Protein AF-A0A1E5GHW6-F1 (afdb_monomer_lite)

Sequence (121 aa):
MTKDKQKIEADKIVLSKQIRENEQISEDLKREQRKWQEQLEASKWQMKQQTDQIASLYQELAHFGDKTAYYNQEDAQDIYKTVQAVFRSQEESIESAYRKSNKQLEETNELLYKERGALEW

Structure (mmCIF, N/CA/C/O backbone):
data_AF-A0A1E5GHW6-F1
#
_entry.id   AF-A0A1E5GHW6-F1
#
loop_
_atom_site.group_PDB
_atom_site.id
_atom_site.type_symbol
_atom_site.label_atom_id
_atom_site.label_alt_id
_atom_site.label_comp_id
_atom_site.label_asym_id
_atom_site.label_entity_id
_atom_site.label_seq_id
_atom_site.pdbx_PDB_ins_code
_atom_site.Cartn_x
_atom_site.Cartn_y
_atom_site.Cartn_z
_atom_site.occupancy
_atom_site.B_iso_or_equiv
_atom_site.auth_seq_id
_atom_site.auth_comp_id
_atom_site.auth_asym_id
_atom_site.auth_atom_id
_atom_site.pdbx_PDB_model_num
ATOM 1 N N . MET A 1 1 ? -20.338 -1.795 47.954 1.00 56.41 1 MET A N 1
ATOM 2 C CA . MET A 1 1 ? -20.529 -2.376 46.605 1.00 56.41 1 MET A CA 1
ATOM 3 C C . MET A 1 1 ? -20.328 -3.878 46.695 1.00 56.41 1 MET A C 1
ATOM 5 O O . MET A 1 1 ? -19.460 -4.297 47.449 1.00 56.41 1 MET A O 1
ATOM 9 N N . THR A 1 2 ? -21.116 -4.677 45.976 1.00 74.50 2 THR A N 1
ATOM 10 C CA . THR A 1 2 ? -20.874 -6.122 45.834 1.00 74.50 2 THR A CA 1
ATOM 11 C C . THR A 1 2 ? -19.697 -6.364 44.882 1.00 74.50 2 THR A C 1
ATOM 13 O O . THR A 1 2 ? -19.453 -5.541 43.996 1.00 74.50 2 THR A O 1
ATOM 16 N N . LYS A 1 3 ? -18.963 -7.473 45.056 1.00 74.69 3 LYS A N 1
ATOM 17 C CA . LYS A 1 3 ? -17.824 -7.846 44.190 1.00 74.69 3 LYS A CA 1
ATOM 18 C C . LYS A 1 3 ? -18.206 -7.878 42.703 1.00 74.69 3 LYS A C 1
ATOM 20 O O . LYS A 1 3 ? -17.404 -7.483 41.864 1.00 74.69 3 LYS A O 1
ATOM 25 N N . ASP A 1 4 ? -19.448 -8.243 42.395 1.00 79.94 4 ASP A N 1
ATOM 26 C CA . ASP A 1 4 ? -19.959 -8.315 41.022 1.00 79.94 4 ASP A CA 1
ATOM 27 C C . ASP A 1 4 ? -20.047 -6.941 40.349 1.00 79.94 4 ASP A C 1
ATOM 29 O O . ASP A 1 4 ? -19.664 -6.798 39.194 1.00 79.94 4 ASP A O 1
ATOM 33 N N . LYS A 1 5 ? -20.445 -5.894 41.088 1.00 82.12 5 LYS A N 1
ATOM 34 C CA . LYS A 1 5 ? -20.475 -4.521 40.554 1.00 82.12 5 LYS A CA 1
ATOM 35 C C . LYS A 1 5 ? -19.074 -3.985 40.261 1.00 82.12 5 LYS A C 1
ATOM 37 O O . LYS A 1 5 ? -18.890 -3.280 39.279 1.00 82.12 5 LYS A O 1
ATOM 42 N N . GLN A 1 6 ? -18.088 -4.330 41.091 1.00 84.12 6 GLN A N 1
ATOM 43 C CA . GLN A 1 6 ? -16.690 -3.940 40.861 1.00 84.12 6 GLN A CA 1
ATOM 44 C C . GLN A 1 6 ? -16.089 -4.659 39.650 1.00 84.12 6 GLN A C 1
ATOM 46 O O . GLN A 1 6 ? -15.324 -4.056 38.904 1.00 84.12 6 GLN A O 1
ATOM 51 N N . LYS A 1 7 ? -16.451 -5.930 39.443 1.00 87.31 7 LYS A N 1
ATOM 52 C CA . LYS A 1 7 ? -16.024 -6.700 38.275 1.00 87.31 7 LYS A CA 1
ATOM 53 C C . LYS A 1 7 ? -16.618 -6.140 36.980 1.00 87.31 7 LYS A C 1
ATOM 55 O O . LYS A 1 7 ? -15.866 -5.889 36.050 1.00 87.31 7 LYS A O 1
ATOM 60 N N . ILE A 1 8 ? -17.924 -5.863 36.956 1.00 88.44 8 ILE A N 1
ATOM 61 C CA . ILE A 1 8 ? -18.598 -5.257 35.795 1.00 88.44 8 ILE A CA 1
ATOM 62 C C . ILE A 1 8 ? -17.957 -3.911 35.431 1.00 88.44 8 ILE A C 1
ATOM 64 O O . ILE A 1 8 ? -17.722 -3.641 34.258 1.00 88.44 8 ILE A O 1
ATOM 68 N N . GLU A 1 9 ? -17.631 -3.079 36.422 1.00 89.31 9 GLU A N 1
ATOM 69 C CA . GLU A 1 9 ? -16.971 -1.793 36.174 1.00 89.31 9 GLU A CA 1
ATOM 70 C C . GLU A 1 9 ? -15.555 -1.962 35.598 1.00 89.31 9 GLU A C 1
ATOM 72 O O .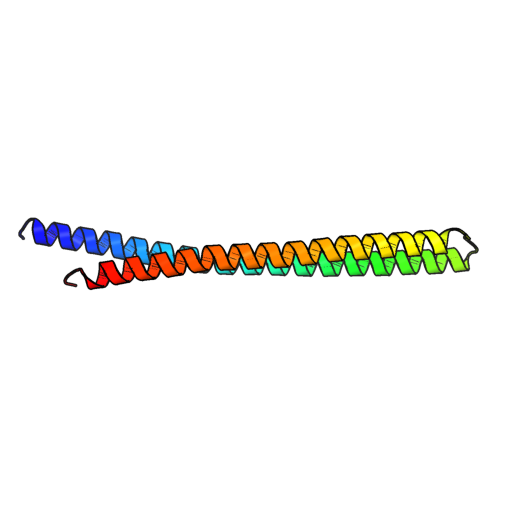 GLU A 1 9 ? -15.171 -1.260 34.664 1.00 89.31 9 GLU A O 1
ATOM 77 N N . ALA A 1 10 ? -14.785 -2.931 36.103 1.00 90.62 10 ALA A N 1
ATOM 78 C CA . ALA A 1 10 ? -13.473 -3.254 35.547 1.00 90.62 10 ALA A CA 1
ATOM 79 C C . ALA A 1 10 ? -13.576 -3.754 34.094 1.00 90.62 10 ALA A C 1
ATOM 81 O O . ALA A 1 10 ? -12.813 -3.300 33.239 1.00 90.62 10 ALA A O 1
ATOM 82 N N . ASP A 1 11 ? -14.549 -4.621 33.803 1.00 90.88 11 ASP A N 1
ATOM 83 C CA . ASP A 1 11 ? -14.796 -5.152 32.460 1.00 90.88 11 ASP A CA 1
ATOM 84 C C . ASP A 1 11 ? -15.193 -4.023 31.484 1.00 90.88 11 ASP A C 1
ATOM 86 O O . ASP A 1 11 ? -14.669 -3.959 30.371 1.00 90.88 11 ASP A O 1
ATOM 90 N N . LYS A 1 12 ? -16.017 -3.051 31.914 1.00 92.31 12 LYS A N 1
ATOM 91 C CA . LYS A 1 12 ? -16.351 -1.847 31.120 1.00 92.31 12 LYS A CA 1
ATOM 92 C C . LYS A 1 12 ? -15.123 -1.007 30.766 1.00 92.31 12 LYS A C 1
ATOM 94 O O . LYS A 1 12 ? -15.018 -0.521 29.635 1.00 92.31 12 LYS A O 1
ATOM 99 N N . ILE A 1 13 ? -14.200 -0.818 31.713 1.00 93.94 13 ILE A N 1
ATOM 100 C CA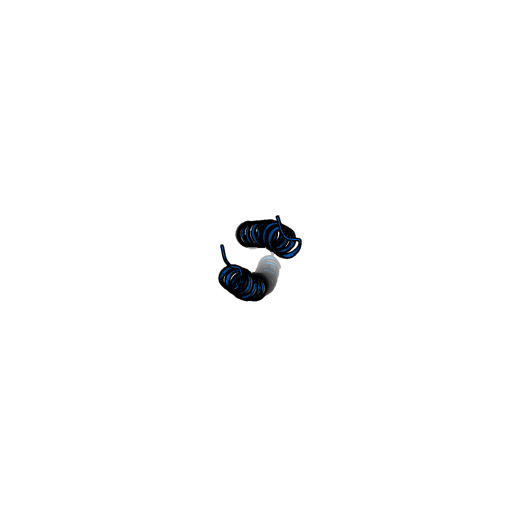 . ILE A 1 13 ? -12.960 -0.053 31.496 1.00 93.94 13 ILE A CA 1
ATOM 101 C C . ILE A 1 13 ? -12.069 -0.763 30.476 1.00 93.94 13 ILE A C 1
ATOM 103 O O . ILE A 1 13 ? -11.586 -0.129 29.534 1.00 93.94 13 ILE A O 1
ATOM 107 N N . VAL A 1 14 ? -11.868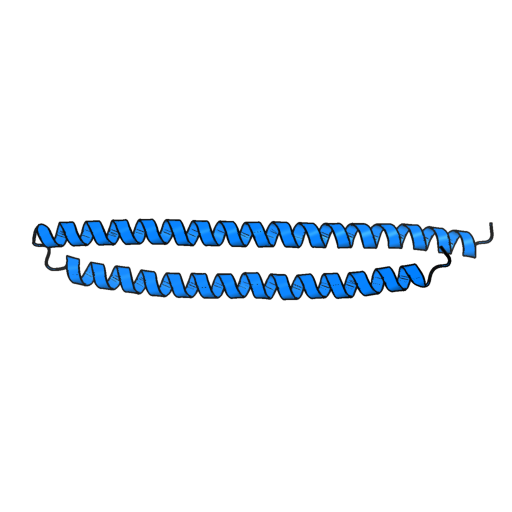 -2.074 30.645 1.00 94.44 14 VAL A N 1
ATOM 108 C CA . VAL A 1 14 ? -11.060 -2.888 29.725 1.00 94.44 14 VAL A CA 1
ATOM 109 C C . VAL A 1 14 ? -11.651 -2.845 28.322 1.00 94.44 14 VAL A C 1
ATOM 111 O O . VAL A 1 14 ? -10.933 -2.550 27.368 1.00 94.44 14 VAL A O 1
ATOM 114 N N . LEU A 1 15 ? -12.961 -3.042 28.199 1.00 94.50 15 LEU A N 1
ATOM 115 C CA . LEU A 1 15 ? -13.630 -3.069 26.908 1.00 94.50 15 LEU A CA 1
ATOM 116 C C . LEU A 1 15 ? -13.599 -1.706 26.203 1.00 94.50 15 LEU A C 1
ATOM 118 O O . LEU A 1 15 ? -13.348 -1.626 25.003 1.00 94.50 15 LEU A O 1
ATOM 122 N N . SER A 1 16 ? -13.775 -0.613 26.949 1.00 93.62 16 SER A N 1
ATOM 123 C CA . SER A 1 16 ? -13.646 0.747 26.402 1.00 93.62 16 SER A CA 1
ATOM 124 C C . SER A 1 16 ? -12.236 1.018 25.878 1.00 93.62 16 SER A C 1
ATOM 126 O O . SER A 1 16 ? -12.069 1.663 24.843 1.00 93.62 16 SER A O 1
ATOM 128 N N . LYS A 1 17 ? -11.215 0.507 26.577 1.00 95.62 17 LYS A N 1
ATOM 129 C CA . LYS A 1 17 ? -9.824 0.593 26.131 1.00 95.62 17 LYS A CA 1
ATOM 130 C C . LYS A 1 17 ? -9.604 -0.215 24.849 1.00 95.62 17 LYS A C 1
ATOM 132 O O . LYS A 1 17 ? -9.032 0.327 23.911 1.00 95.62 17 LYS A O 1
ATOM 137 N N . GLN A 1 18 ? -10.098 -1.450 24.784 1.00 95.44 18 GLN A N 1
ATOM 138 C CA . GLN A 1 18 ? -9.966 -2.309 23.601 1.00 95.44 18 GLN A CA 1
ATOM 139 C C . GLN A 1 18 ? -10.655 -1.719 22.365 1.00 95.44 18 GLN A C 1
ATOM 141 O O . GLN A 1 18 ? -10.077 -1.741 21.283 1.00 95.44 18 GLN A O 1
ATOM 146 N N . ILE A 1 19 ? -11.853 -1.141 22.522 1.00 94.56 19 ILE A N 1
ATOM 147 C CA . ILE A 1 19 ? -12.554 -0.443 21.431 1.00 94.56 19 ILE A CA 1
ATOM 148 C C . ILE A 1 19 ? -11.697 0.711 20.909 1.00 94.56 19 ILE A C 1
ATOM 150 O O . ILE A 1 19 ? -11.442 0.795 19.712 1.00 94.56 19 ILE A O 1
ATOM 154 N N . ARG A 1 20 ? -11.184 1.557 21.809 1.00 95.56 20 ARG A N 1
ATOM 155 C CA . ARG A 1 20 ? -10.341 2.696 21.428 1.00 95.56 20 ARG A CA 1
ATOM 156 C C . ARG A 1 20 ? -9.043 2.263 20.741 1.00 95.56 20 ARG A C 1
ATOM 158 O O . ARG A 1 20 ? -8.599 2.911 19.799 1.00 95.56 20 ARG A O 1
ATOM 165 N N . GLU A 1 21 ? -8.419 1.190 21.218 1.00 96.06 21 GLU A N 1
ATOM 166 C CA . GLU A 1 21 ? -7.225 0.618 20.589 1.00 96.06 21 GLU A CA 1
ATOM 167 C C . GLU A 1 21 ? -7.538 0.092 19.182 1.00 96.06 21 GLU A C 1
ATOM 169 O O . GLU A 1 21 ? -6.775 0.356 18.255 1.00 96.06 21 GLU A O 1
ATOM 174 N N . ASN A 1 22 ? -8.677 -0.578 18.986 1.00 95.44 22 ASN A N 1
ATOM 175 C CA . ASN A 1 22 ? -9.087 -1.071 17.671 1.00 95.44 22 ASN A CA 1
ATOM 176 C C . ASN A 1 22 ? -9.415 0.074 16.691 1.00 95.44 22 ASN A C 1
ATOM 178 O O . ASN A 1 22 ? -9.006 0.042 15.529 1.00 95.44 22 ASN A O 1
ATOM 182 N N . GLU A 1 23 ? -10.086 1.130 17.163 1.00 94.00 23 GLU A N 1
ATOM 183 C CA . GLU A 1 23 ? -10.319 2.357 16.388 1.00 94.00 23 GLU A CA 1
ATOM 184 C C . GLU A 1 23 ? -8.994 2.991 15.934 1.00 94.00 23 GLU A C 1
ATOM 186 O O . GLU A 1 23 ? -8.834 3.302 14.752 1.00 94.00 23 GLU A O 1
ATOM 191 N N . GLN A 1 24 ? -8.012 3.097 16.837 1.00 97.19 24 GLN A N 1
ATOM 192 C CA . GLN A 1 24 ? -6.683 3.619 16.511 1.00 97.19 24 GLN A CA 1
ATOM 193 C C . GLN A 1 24 ? -5.969 2.756 15.461 1.00 97.19 24 GLN A C 1
ATOM 195 O O . GLN A 1 24 ? -5.435 3.290 14.490 1.00 97.19 24 GLN A O 1
ATOM 200 N N . ILE A 1 25 ? -6.003 1.426 15.605 1.00 96.50 25 ILE A N 1
ATOM 201 C CA . ILE A 1 25 ? -5.400 0.502 14.632 1.00 96.50 25 ILE A CA 1
ATOM 202 C C . ILE A 1 25 ? -6.064 0.651 13.254 1.00 96.50 25 ILE A C 1
ATOM 204 O O . ILE A 1 25 ? -5.374 0.616 12.234 1.00 96.50 25 ILE A O 1
ATOM 208 N N . SER A 1 26 ? -7.384 0.859 13.196 1.00 94.69 26 SER A N 1
ATOM 209 C CA . SER A 1 26 ? -8.100 1.108 11.937 1.00 94.69 26 SER A CA 1
ATOM 210 C C . SER A 1 26 ? -7.649 2.398 11.254 1.00 94.69 26 SER A C 1
ATOM 212 O O . SER A 1 26 ? -7.453 2.425 10.034 1.00 94.69 26 SER A O 1
ATOM 214 N N . GLU A 1 27 ? -7.450 3.470 12.019 1.00 96.69 27 GLU A N 1
ATOM 215 C CA . GLU A 1 27 ? -6.912 4.714 11.476 1.00 96.69 27 GLU A CA 1
ATOM 216 C C . GLU A 1 27 ? -5.477 4.554 10.978 1.00 96.69 27 GLU A C 1
ATOM 218 O O . GLU A 1 27 ? -5.158 5.022 9.883 1.00 96.69 27 GLU A O 1
ATOM 223 N N . ASP A 1 28 ? -4.622 3.887 11.749 1.00 97.31 28 ASP A N 1
ATOM 224 C CA . ASP A 1 28 ? -3.222 3.669 11.386 1.00 97.31 28 ASP A CA 1
ATOM 225 C C . ASP A 1 28 ? -3.107 2.798 10.130 1.00 97.31 28 ASP A C 1
ATOM 227 O O . ASP A 1 28 ? -2.338 3.125 9.224 1.00 97.31 28 ASP A O 1
ATOM 231 N N . LEU A 1 29 ? -3.946 1.764 10.002 1.00 96.50 29 LEU A N 1
ATOM 232 C CA . LEU A 1 29 ? -4.029 0.937 8.798 1.00 96.50 29 LEU A CA 1
ATOM 233 C C . LEU A 1 29 ? -4.380 1.773 7.556 1.00 96.50 29 LEU A C 1
ATOM 235 O O . LEU A 1 29 ? -3.746 1.622 6.511 1.00 96.50 29 LEU A O 1
ATOM 239 N N . LYS A 1 30 ? -5.361 2.680 7.661 1.00 95.69 30 LYS A N 1
ATOM 240 C CA . LYS A 1 30 ? -5.749 3.585 6.562 1.00 95.69 30 LYS A CA 1
ATOM 241 C C . LYS A 1 30 ? -4.629 4.556 6.192 1.00 95.69 30 LYS A C 1
ATOM 243 O O . LYS A 1 30 ? -4.411 4.823 5.009 1.00 95.69 30 LYS A O 1
ATOM 248 N N . ARG A 1 31 ? -3.920 5.097 7.188 1.00 97.44 31 ARG A N 1
ATOM 249 C CA . ARG A 1 31 ? -2.780 6.001 6.964 1.00 97.44 31 ARG A CA 1
ATOM 250 C C . ARG A 1 31 ? -1.637 5.280 6.256 1.00 97.44 31 ARG A C 1
ATOM 252 O O . ARG A 1 31 ? -1.120 5.800 5.270 1.00 97.44 31 ARG A O 1
ATOM 259 N N . GLU A 1 32 ? -1.276 4.085 6.715 1.00 96.44 32 GLU A N 1
ATOM 260 C CA . GLU A 1 32 ? -0.212 3.295 6.092 1.00 96.44 32 GLU A CA 1
ATOM 261 C C . GLU A 1 32 ? -0.600 2.843 4.679 1.00 96.44 32 GLU A C 1
ATOM 263 O O . GLU A 1 32 ? 0.214 2.977 3.769 1.00 96.44 32 GLU A O 1
ATOM 268 N N . GLN A 1 33 ? -1.848 2.416 4.435 1.00 96.44 33 GLN A N 1
ATOM 269 C CA . GLN A 1 33 ? -2.319 2.112 3.076 1.00 96.44 33 GLN A CA 1
ATOM 270 C C . GLN A 1 33 ? -2.113 3.302 2.131 1.00 96.44 33 GLN A C 1
ATOM 272 O O . GLN A 1 33 ? -1.553 3.138 1.046 1.00 96.44 33 GLN A O 1
ATOM 277 N N . ARG A 1 34 ? -2.537 4.503 2.547 1.00 96.88 34 ARG A N 1
ATOM 278 C CA . ARG A 1 34 ? -2.382 5.720 1.743 1.00 96.88 34 ARG A CA 1
ATOM 279 C C . ARG A 1 34 ? -0.913 6.005 1.444 1.00 96.88 34 ARG A C 1
ATOM 281 O O . ARG A 1 34 ? -0.565 6.267 0.300 1.00 96.88 34 ARG A O 1
ATOM 288 N N . LYS A 1 35 ? -0.050 5.900 2.451 1.00 97.56 35 LYS A N 1
ATOM 289 C CA . LYS A 1 35 ? 1.392 6.114 2.306 1.00 97.56 35 LYS A CA 1
ATOM 290 C C . LYS A 1 35 ? 2.020 5.139 1.308 1.00 97.56 35 LYS A C 1
ATOM 292 O O . LYS A 1 35 ? 2.810 5.562 0.470 1.00 97.56 35 LYS A O 1
ATOM 297 N N . TRP A 1 36 ? 1.651 3.859 1.356 1.00 96.25 36 TRP A N 1
ATOM 298 C CA . TRP A 1 36 ? 2.119 2.869 0.380 1.00 96.25 36 TRP A CA 1
ATOM 299 C C . TRP A 1 36 ? 1.639 3.182 -1.041 1.00 96.25 36 TRP A C 1
ATOM 301 O O . TRP A 1 36 ? 2.424 3.086 -1.982 1.00 96.25 36 TRP A O 1
ATOM 311 N N . GLN A 1 37 ? 0.383 3.607 -1.202 1.00 95.56 37 GLN A N 1
ATOM 312 C CA . GLN A 1 37 ? -0.156 4.024 -2.501 1.00 95.56 37 GLN A CA 1
ATOM 313 C C . GLN A 1 37 ? 0.561 5.264 -3.051 1.00 95.56 37 GLN A C 1
ATOM 315 O O . GLN A 1 37 ? 0.970 5.273 -4.207 1.00 95.56 37 GLN A O 1
ATOM 320 N N . GLU A 1 38 ? 0.780 6.286 -2.223 1.00 97.12 38 GLU A N 1
ATOM 321 C CA . GLU A 1 38 ? 1.503 7.504 -2.610 1.00 97.12 38 GLU A CA 1
ATOM 322 C C . GLU A 1 38 ? 2.950 7.204 -3.022 1.00 97.12 38 GLU A C 1
ATOM 324 O O . GLU A 1 38 ? 3.430 7.721 -4.032 1.00 97.12 38 GLU A O 1
ATOM 329 N N . GLN A 1 39 ? 3.645 6.335 -2.280 1.00 97.00 39 GLN A N 1
ATOM 330 C CA . GLN A 1 39 ? 5.000 5.903 -2.630 1.00 97.00 39 GLN A CA 1
ATOM 331 C C . GLN A 1 39 ? 5.039 5.134 -3.955 1.00 97.00 39 GLN A C 1
ATOM 333 O O . GLN A 1 39 ? 5.955 5.330 -4.760 1.00 97.00 39 GLN A O 1
ATOM 338 N N . LEU A 1 40 ? 4.047 4.277 -4.203 1.00 96.44 40 LEU A N 1
ATOM 339 C CA . LEU A 1 40 ? 3.947 3.518 -5.444 1.00 96.44 40 LEU A CA 1
ATOM 340 C C . LEU A 1 40 ? 3.679 4.431 -6.645 1.00 96.44 40 LEU A C 1
ATOM 342 O O . LEU A 1 40 ? 4.350 4.303 -7.669 1.00 96.44 40 LEU A O 1
ATOM 346 N N . GLU A 1 41 ? 2.782 5.407 -6.505 1.00 96.00 41 GLU A N 1
ATOM 347 C CA . GLU A 1 41 ? 2.528 6.409 -7.545 1.00 96.00 41 GLU A CA 1
ATOM 348 C C . GLU A 1 41 ? 3.757 7.280 -7.826 1.00 96.00 41 GLU A C 1
ATOM 350 O O . GLU A 1 41 ? 4.119 7.490 -8.987 1.00 96.00 41 GLU A O 1
ATOM 355 N N . ALA A 1 42 ? 4.473 7.711 -6.783 1.00 97.06 42 ALA A N 1
ATOM 356 C CA . ALA A 1 42 ? 5.737 8.423 -6.948 1.00 97.06 42 ALA A CA 1
ATOM 357 C C . ALA A 1 42 ? 6.778 7.575 -7.704 1.00 97.06 42 ALA A C 1
ATOM 359 O O . ALA A 1 42 ? 7.435 8.074 -8.620 1.00 97.06 42 ALA A O 1
ATOM 360 N N . SER A 1 43 ? 6.887 6.284 -7.375 1.00 96.06 43 SER A N 1
ATOM 361 C CA . SER A 1 43 ? 7.817 5.353 -8.031 1.00 96.06 43 SER A CA 1
ATOM 362 C C . SER A 1 43 ? 7.471 5.145 -9.507 1.00 96.06 43 SER A C 1
ATOM 364 O O . SER A 1 43 ? 8.350 5.208 -10.369 1.00 96.06 43 SER A O 1
ATOM 366 N N . LYS A 1 44 ? 6.184 4.961 -9.830 1.00 96.12 44 LYS A N 1
ATOM 367 C CA . LYS A 1 44 ? 5.705 4.858 -11.217 1.00 96.12 44 LYS A CA 1
ATOM 368 C C . LYS A 1 44 ? 6.029 6.112 -12.019 1.00 96.12 44 LYS A C 1
ATOM 370 O O . LYS A 1 44 ? 6.478 6.014 -13.163 1.00 96.12 44 LYS A O 1
ATOM 375 N N . TRP A 1 45 ? 5.797 7.283 -11.427 1.00 96.31 45 TRP A N 1
ATOM 376 C CA . TRP A 1 45 ? 6.057 8.560 -12.077 1.00 96.31 45 TRP A CA 1
ATOM 377 C C . TRP A 1 45 ? 7.549 8.759 -12.354 1.00 96.31 45 TRP A C 1
ATOM 379 O O . TRP A 1 45 ? 7.914 9.069 -13.486 1.00 96.31 45 TRP A O 1
ATOM 389 N N . GLN A 1 46 ? 8.416 8.494 -11.371 1.00 96.38 46 GLN A N 1
ATOM 390 C CA . GLN A 1 46 ? 9.871 8.556 -11.550 1.00 96.38 46 GLN A CA 1
ATOM 391 C C . GLN A 1 46 ? 10.352 7.593 -12.640 1.00 96.38 46 GLN A C 1
ATOM 393 O O . GLN A 1 46 ? 11.111 7.990 -13.523 1.00 96.38 46 GLN A O 1
ATOM 398 N N . MET A 1 47 ? 9.862 6.350 -12.632 1.00 94.62 47 MET A N 1
ATOM 399 C CA . MET A 1 47 ? 10.230 5.353 -13.639 1.00 94.62 47 MET A CA 1
ATOM 400 C C . MET A 1 47 ? 9.805 5.780 -15.048 1.00 94.62 47 MET A C 1
ATOM 402 O O . MET A 1 47 ? 10.556 5.607 -16.009 1.00 94.62 47 MET A O 1
ATOM 406 N N . LYS A 1 48 ? 8.606 6.361 -15.183 1.00 93.88 48 LYS A N 1
ATOM 407 C CA . LYS A 1 48 ? 8.139 6.921 -16.454 1.00 93.88 48 LYS A CA 1
ATOM 408 C C . LYS A 1 48 ? 9.071 8.031 -16.938 1.00 93.88 48 LYS A C 1
ATOM 410 O O . LYS A 1 48 ? 9.527 7.969 -18.072 1.00 93.88 48 LYS A O 1
ATOM 415 N N . GLN A 1 49 ? 9.410 8.991 -16.075 1.00 95.62 49 GLN A N 1
ATOM 416 C CA . GLN A 1 49 ? 10.317 10.080 -16.445 1.00 95.62 49 GLN A CA 1
ATOM 417 C C . GLN A 1 49 ? 11.688 9.580 -16.902 1.00 95.62 49 GLN A C 1
ATOM 419 O O . GLN A 1 49 ? 12.204 10.050 -17.912 1.00 95.62 49 GLN A O 1
ATOM 424 N N . GLN A 1 50 ? 12.270 8.619 -16.183 1.00 93.75 50 GLN A N 1
ATOM 425 C CA . GLN A 1 50 ? 13.559 8.034 -16.552 1.00 93.75 50 GLN A CA 1
ATOM 426 C C . GLN A 1 50 ? 13.480 7.293 -17.890 1.00 93.75 50 GLN A C 1
ATOM 428 O O . GLN A 1 50 ? 14.382 7.412 -18.714 1.00 93.75 50 GLN A O 1
ATOM 433 N N . THR A 1 51 ? 12.383 6.576 -18.137 1.00 93.19 51 THR A N 1
ATOM 434 C CA . THR A 1 51 ? 12.163 5.871 -19.407 1.00 93.19 51 THR A CA 1
ATOM 435 C C . THR A 1 51 ? 12.018 6.854 -20.570 1.00 93.19 51 THR A C 1
ATOM 437 O O . THR A 1 51 ? 12.636 6.654 -21.613 1.00 93.19 51 THR A O 1
ATOM 440 N N . ASP A 1 52 ? 11.269 7.944 -20.380 1.00 92.81 52 ASP A N 1
ATOM 441 C CA . ASP A 1 52 ? 11.106 9.001 -21.385 1.00 92.81 52 ASP A CA 1
ATOM 442 C C . ASP A 1 52 ? 12.459 9.671 -21.706 1.00 92.81 52 ASP A C 1
ATOM 444 O O . ASP A 1 52 ? 12.785 9.902 -22.872 1.00 92.81 52 ASP A O 1
ATOM 448 N N . GLN A 1 53 ? 13.293 9.917 -20.688 1.00 95.75 53 GLN A N 1
ATOM 449 C CA . GLN A 1 53 ? 14.651 10.449 -20.864 1.00 95.75 53 GLN A CA 1
ATOM 450 C C . GLN A 1 53 ? 15.559 9.487 -21.637 1.00 95.75 53 GLN A C 1
ATOM 452 O O . GLN A 1 53 ? 16.236 9.903 -22.575 1.00 95.75 53 GLN A O 1
ATOM 457 N N . ILE A 1 54 ? 15.560 8.201 -21.278 1.00 93.69 54 ILE A N 1
ATOM 458 C CA . ILE A 1 54 ? 16.349 7.171 -21.969 1.00 93.69 54 ILE A CA 1
ATOM 459 C C . ILE A 1 54 ? 15.920 7.059 -23.436 1.00 93.69 54 ILE A C 1
ATOM 461 O O . ILE A 1 54 ? 16.767 7.018 -24.327 1.00 93.69 54 ILE A O 1
ATOM 465 N N . ALA A 1 55 ? 14.612 7.066 -23.705 1.00 91.56 55 ALA A N 1
ATOM 466 C CA . ALA A 1 55 ? 14.088 7.031 -25.064 1.00 91.56 55 ALA A CA 1
ATOM 467 C C . ALA A 1 55 ? 14.548 8.245 -25.889 1.00 91.56 55 ALA A C 1
ATOM 469 O O . ALA A 1 55 ? 14.953 8.074 -27.038 1.00 91.56 55 ALA A O 1
ATOM 470 N N . SER A 1 56 ? 14.545 9.447 -25.299 1.00 93.88 56 SER A N 1
ATOM 471 C CA . SER A 1 56 ? 15.060 10.662 -25.945 1.00 93.88 56 SER A CA 1
ATOM 472 C C . SER A 1 56 ? 16.550 10.547 -26.280 1.00 93.88 56 SER A C 1
ATOM 474 O O . SER A 1 56 ? 16.958 10.880 -27.389 1.00 93.88 56 SER A O 1
ATOM 476 N N . LEU A 1 57 ? 17.364 10.027 -25.356 1.00 95.25 57 LEU A N 1
ATOM 477 C CA . LEU A 1 57 ? 18.801 9.838 -25.583 1.00 95.25 57 LEU A CA 1
ATOM 478 C C . LEU A 1 57 ? 19.076 8.842 -26.715 1.00 95.25 57 LEU A C 1
ATOM 480 O O . LEU A 1 57 ? 19.941 9.091 -27.552 1.00 95.25 57 LEU A O 1
ATOM 484 N N . TYR A 1 58 ? 18.328 7.738 -26.792 1.00 94.12 58 TYR A N 1
ATOM 485 C CA . TYR A 1 58 ? 18.476 6.802 -27.908 1.00 94.12 58 TYR A CA 1
ATOM 486 C C . TYR A 1 58 ? 18.033 7.402 -29.245 1.00 94.12 58 TYR A C 1
ATOM 488 O O . TYR A 1 58 ? 18.678 7.151 -30.263 1.00 94.12 58 TYR A O 1
ATOM 496 N N . GLN A 1 59 ? 16.999 8.245 -29.263 1.00 91.56 59 GLN A N 1
ATOM 497 C CA . GLN A 1 59 ? 16.621 8.979 -30.474 1.00 91.56 59 GLN A CA 1
ATOM 498 C C . GLN A 1 59 ? 17.735 9.928 -30.941 1.00 91.56 59 GLN A C 1
ATOM 500 O O . GLN A 1 59 ? 18.036 9.977 -32.135 1.00 91.56 59 GLN A O 1
ATOM 505 N N . GLU A 1 60 ? 18.385 10.640 -30.018 1.00 95.06 60 GLU A N 1
ATOM 506 C CA . GLU A 1 60 ? 19.538 11.491 -30.333 1.00 95.06 60 GLU A CA 1
ATOM 507 C C . GLU A 1 60 ? 20.728 10.673 -30.853 1.00 95.06 60 GLU A C 1
ATOM 509 O O . GLU A 1 60 ? 21.308 11.011 -31.884 1.00 95.06 60 GLU A O 1
ATOM 514 N N . LEU A 1 61 ? 21.069 9.556 -30.203 1.00 94.94 61 LEU A N 1
ATOM 515 C CA . LEU A 1 61 ? 22.150 8.670 -30.653 1.00 94.94 61 LEU A CA 1
ATOM 516 C C . LEU A 1 61 ? 21.893 8.118 -32.061 1.00 94.94 61 LEU A C 1
ATOM 518 O O . LEU A 1 61 ? 22.798 8.114 -32.900 1.00 94.94 61 LEU A O 1
ATOM 522 N N . ALA A 1 62 ? 20.652 7.718 -32.352 1.00 91.81 62 ALA A N 1
ATOM 523 C CA . ALA A 1 62 ? 20.254 7.283 -33.686 1.00 91.81 62 ALA A CA 1
ATOM 524 C C . ALA A 1 62 ? 20.436 8.402 -34.726 1.00 91.81 62 ALA A C 1
ATOM 526 O O . ALA A 1 62 ? 20.922 8.143 -35.830 1.00 91.81 62 ALA A O 1
ATOM 527 N N . HIS A 1 63 ? 20.116 9.653 -34.372 1.00 92.69 63 HIS A N 1
ATOM 528 C CA . HIS A 1 63 ? 20.349 10.818 -35.232 1.00 92.69 63 HIS A CA 1
ATOM 529 C C . HIS A 1 63 ? 21.839 11.031 -35.546 1.00 92.69 63 HIS A C 1
ATOM 531 O O . HIS A 1 63 ? 22.185 11.385 -36.673 1.00 92.69 63 HIS A O 1
ATOM 537 N N . PHE A 1 64 ? 22.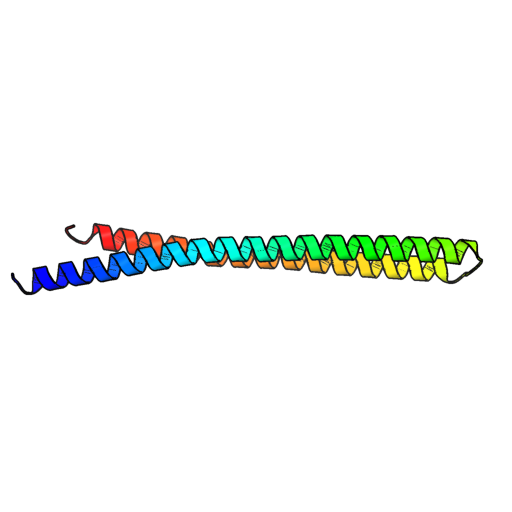730 10.746 -34.592 1.00 95.44 64 PHE A N 1
ATOM 538 C CA . PHE A 1 64 ? 24.185 10.782 -34.790 1.00 95.44 64 PHE A CA 1
ATOM 539 C C . PHE A 1 64 ? 24.763 9.538 -35.490 1.00 95.44 64 PHE A C 1
ATOM 541 O O . PHE A 1 64 ? 25.976 9.443 -35.680 1.00 95.44 64 PHE A O 1
ATOM 548 N N . GLY A 1 65 ? 23.915 8.603 -35.928 1.00 91.81 65 GLY A N 1
ATOM 549 C CA . GLY A 1 65 ? 24.320 7.439 -36.715 1.00 91.81 65 GLY A CA 1
ATOM 550 C C . GLY A 1 65 ? 24.684 6.202 -35.893 1.00 91.81 65 GLY A C 1
ATOM 551 O O . GLY A 1 65 ? 25.238 5.252 -36.457 1.00 91.81 65 GLY A O 1
ATOM 552 N N . ASP A 1 66 ? 24.365 6.174 -34.596 1.00 94.31 66 ASP A N 1
ATOM 553 C CA . ASP A 1 66 ? 24.470 4.953 -33.799 1.00 94.31 66 ASP A CA 1
ATOM 554 C C . ASP A 1 66 ? 23.405 3.941 -34.244 1.00 94.31 66 ASP A C 1
ATOM 556 O O . ASP A 1 66 ? 22.208 4.080 -33.993 1.00 94.31 66 ASP A O 1
ATOM 560 N N . LYS A 1 67 ? 23.864 2.882 -34.912 1.00 91.62 67 LYS A N 1
ATOM 561 C CA . LYS A 1 67 ? 23.008 1.815 -35.442 1.00 91.62 67 LYS A CA 1
ATOM 562 C C . LYS A 1 67 ? 22.434 0.906 -34.354 1.00 91.62 67 LYS A C 1
ATOM 564 O O . LYS A 1 67 ? 21.499 0.162 -34.634 1.00 91.62 67 LYS A O 1
ATOM 569 N N . THR A 1 68 ? 23.000 0.930 -33.147 1.00 93.38 68 THR A N 1
ATOM 570 C CA . THR A 1 68 ? 22.536 0.114 -32.015 1.00 93.38 68 THR A CA 1
ATOM 571 C C . THR A 1 68 ? 21.450 0.808 -31.201 1.00 93.38 68 THR A C 1
ATOM 573 O O . THR A 1 68 ? 20.695 0.137 -30.502 1.00 93.38 68 THR A O 1
ATOM 576 N N . ALA A 1 69 ? 21.310 2.130 -31.342 1.00 89.44 69 ALA A N 1
ATOM 577 C CA . ALA A 1 69 ? 20.373 2.934 -30.567 1.00 89.44 69 ALA A CA 1
ATOM 578 C C . ALA A 1 69 ? 18.909 2.483 -30.708 1.00 89.44 69 ALA A C 1
ATOM 580 O O . ALA A 1 69 ? 18.180 2.490 -29.721 1.00 89.44 69 ALA A O 1
ATOM 581 N N . TYR A 1 70 ? 18.498 2.019 -31.895 1.00 85.75 70 TYR A N 1
ATOM 582 C CA . TYR A 1 70 ? 17.156 1.465 -32.109 1.00 85.75 70 TYR A CA 1
ATOM 583 C C . TYR A 1 70 ? 16.893 0.224 -31.238 1.00 85.75 70 TYR A C 1
ATOM 585 O O . TYR A 1 70 ? 15.887 0.163 -30.537 1.00 85.75 70 TYR A O 1
ATOM 593 N N . TYR A 1 71 ? 17.818 -0.742 -31.239 1.00 88.69 71 TYR A N 1
ATOM 594 C CA . TYR A 1 71 ? 17.671 -1.984 -30.472 1.00 88.69 71 TYR A CA 1
ATOM 595 C C . TYR A 1 71 ? 17.710 -1.721 -28.966 1.00 88.69 71 TYR A C 1
ATOM 597 O O . TYR A 1 71 ? 16.881 -2.232 -28.222 1.00 88.69 71 TYR A O 1
ATOM 605 N N . ASN A 1 72 ? 18.609 -0.840 -28.524 1.00 90.62 72 ASN A N 1
ATOM 606 C CA . ASN A 1 72 ? 18.685 -0.462 -27.117 1.00 90.62 72 ASN A CA 1
ATOM 607 C C . ASN A 1 72 ? 17.413 0.276 -26.644 1.00 90.62 72 ASN A C 1
ATOM 609 O O . ASN A 1 72 ? 17.021 0.161 -25.481 1.00 90.62 72 ASN A O 1
ATOM 613 N N . GLN A 1 73 ? 16.751 1.024 -27.535 1.00 90.44 73 GLN A N 1
ATOM 614 C CA . GLN A 1 73 ? 15.466 1.657 -27.244 1.00 90.44 73 GLN A CA 1
ATOM 615 C C . GLN A 1 73 ? 14.337 0.626 -27.093 1.00 90.44 73 GLN A C 1
ATOM 617 O O . GLN A 1 73 ? 13.524 0.770 -26.178 1.00 90.44 73 GLN A O 1
ATOM 622 N N . GLU A 1 74 ? 14.277 -0.397 -27.953 1.00 89.38 74 GLU A N 1
ATOM 623 C CA . GLU A 1 74 ? 13.324 -1.511 -27.810 1.00 89.38 74 GLU A CA 1
ATOM 624 C C . GLU A 1 74 ? 13.537 -2.259 -26.486 1.00 89.38 74 GLU A C 1
ATOM 626 O O . GLU A 1 74 ? 12.584 -2.423 -25.720 1.00 89.38 74 GLU A O 1
ATOM 631 N N . ASP A 1 75 ? 14.785 -2.602 -26.151 1.00 90.62 75 ASP A N 1
ATOM 632 C CA . ASP A 1 75 ? 15.126 -3.270 -24.888 1.00 90.62 75 ASP A CA 1
ATOM 633 C C . ASP A 1 75 ? 14.690 -2.439 -23.669 1.00 90.62 75 ASP A C 1
ATOM 635 O O . ASP A 1 75 ? 14.084 -2.957 -22.725 1.00 90.62 75 ASP A O 1
ATOM 639 N N . ALA A 1 76 ? 14.936 -1.124 -23.690 1.00 90.56 76 ALA A N 1
ATOM 640 C CA . ALA A 1 76 ? 14.506 -0.224 -22.623 1.00 90.56 76 ALA A CA 1
ATOM 641 C C . ALA A 1 76 ? 12.973 -0.183 -22.474 1.00 90.56 76 ALA A C 1
ATOM 643 O O . ALA A 1 76 ? 12.459 -0.153 -21.351 1.00 90.56 76 ALA A O 1
ATOM 644 N N . GLN A 1 77 ? 12.227 -0.220 -23.584 1.00 90.69 77 GLN A N 1
ATOM 645 C CA . GLN A 1 77 ? 10.764 -0.288 -23.551 1.00 90.69 77 GLN A CA 1
ATOM 646 C C . GLN A 1 77 ? 10.258 -1.617 -22.982 1.00 90.69 77 GLN A C 1
ATOM 648 O O . GLN A 1 77 ? 9.280 -1.624 -22.229 1.00 90.69 77 GLN A O 1
ATOM 653 N N . ASP A 1 78 ? 10.903 -2.735 -23.300 1.00 93.25 78 ASP A N 1
ATOM 654 C CA . ASP A 1 78 ? 10.510 -4.049 -22.788 1.00 93.25 78 ASP A CA 1
ATOM 655 C C . ASP A 1 78 ? 10.823 -4.212 -21.295 1.00 93.25 78 ASP A C 1
ATOM 657 O O . ASP A 1 78 ? 9.994 -4.727 -20.530 1.00 93.25 78 ASP A O 1
ATOM 661 N N . ILE A 1 79 ? 11.953 -3.665 -20.837 1.00 91.75 79 ILE A N 1
ATOM 662 C CA . ILE A 1 79 ? 12.246 -3.522 -19.406 1.00 91.75 79 ILE A CA 1
ATOM 663 C C . ILE A 1 79 ? 11.156 -2.679 -18.736 1.00 91.75 79 ILE A C 1
ATOM 665 O O . ILE A 1 79 ? 10.604 -3.087 -17.712 1.00 91.75 79 ILE A O 1
ATOM 669 N N . TYR A 1 80 ? 10.781 -1.540 -19.325 1.00 93.50 80 TYR A N 1
ATOM 670 C CA . TYR A 1 80 ? 9.738 -0.681 -18.768 1.00 93.50 80 TYR A CA 1
ATOM 671 C C . TYR A 1 80 ? 8.381 -1.392 -18.661 1.00 93.50 80 TYR A C 1
ATOM 673 O O . TYR A 1 80 ? 7.734 -1.313 -17.615 1.00 93.50 80 TYR A O 1
ATOM 681 N N . LYS A 1 81 ? 7.962 -2.157 -19.680 1.00 94.06 81 LYS A N 1
ATOM 682 C CA . LYS A 1 81 ? 6.737 -2.983 -19.620 1.00 94.06 81 LYS A CA 1
ATOM 683 C C . LYS A 1 81 ? 6.794 -4.006 -18.484 1.00 94.06 81 LYS A C 1
ATOM 685 O O . LYS A 1 81 ? 5.803 -4.192 -17.776 1.00 94.06 81 LYS A O 1
ATOM 690 N N . THR A 1 82 ? 7.948 -4.642 -18.286 1.00 95.56 82 THR A N 1
ATOM 691 C CA . THR A 1 82 ? 8.159 -5.602 -17.192 1.00 95.56 82 THR A CA 1
ATOM 692 C C . THR A 1 82 ? 8.023 -4.918 -15.833 1.00 95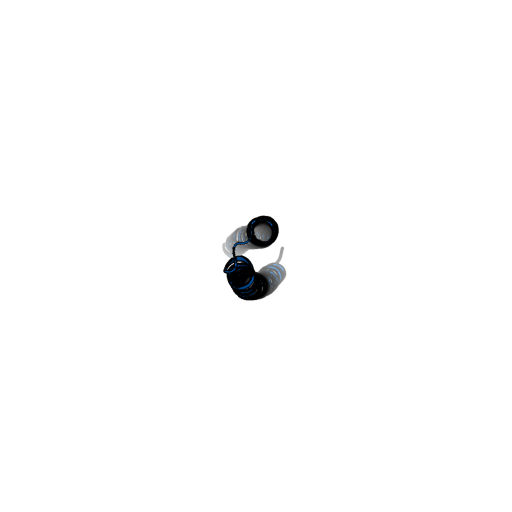.56 82 THR A C 1
ATOM 694 O O . THR A 1 82 ? 7.294 -5.394 -14.964 1.00 95.56 82 THR A O 1
ATOM 697 N N . VAL A 1 83 ? 8.646 -3.751 -15.663 1.00 94.19 83 VAL A N 1
ATOM 698 C CA . VAL A 1 83 ? 8.538 -2.952 -14.434 1.00 94.19 83 VAL A CA 1
ATOM 699 C C . VAL A 1 83 ? 7.097 -2.481 -14.195 1.00 94.19 83 VAL A C 1
ATOM 701 O O . VAL A 1 83 ? 6.606 -2.552 -13.070 1.00 94.19 83 VAL A O 1
ATOM 704 N N . GLN A 1 84 ? 6.359 -2.089 -15.238 1.00 95.25 84 GLN A N 1
ATOM 705 C CA . GLN A 1 84 ? 4.933 -1.768 -15.117 1.00 95.25 84 GLN A CA 1
ATOM 706 C C . GLN A 1 84 ? 4.092 -2.958 -14.637 1.00 95.25 84 GLN A C 1
ATOM 708 O O . GLN A 1 84 ? 3.136 -2.760 -13.886 1.00 95.25 84 GLN A O 1
ATOM 713 N N . ALA A 1 85 ? 4.411 -4.181 -15.067 1.00 96.00 85 ALA A N 1
ATOM 714 C CA . ALA A 1 85 ? 3.733 -5.379 -14.577 1.00 96.00 85 ALA A CA 1
ATOM 715 C C . ALA A 1 85 ? 4.017 -5.611 -13.083 1.00 96.00 85 ALA A C 1
ATOM 717 O O . ALA A 1 85 ? 3.099 -5.929 -12.328 1.00 96.00 85 ALA A O 1
ATOM 718 N N . VAL A 1 86 ? 5.256 -5.367 -12.639 1.00 96.00 86 VAL A N 1
ATOM 719 C CA . VAL A 1 86 ? 5.620 -5.407 -11.213 1.00 96.00 86 VAL A CA 1
ATOM 720 C C . VAL A 1 86 ? 4.837 -4.365 -10.415 1.00 96.00 86 VAL A C 1
ATOM 722 O O . VAL A 1 86 ? 4.282 -4.707 -9.374 1.00 96.00 86 VAL A O 1
ATOM 725 N N . PHE A 1 87 ? 4.717 -3.128 -10.907 1.00 96.00 87 PHE A N 1
ATOM 726 C CA . PHE A 1 87 ? 3.928 -2.102 -10.219 1.00 96.00 87 PHE A CA 1
ATOM 727 C C . PHE A 1 87 ? 2.459 -2.500 -10.067 1.00 96.00 87 PHE A C 1
ATOM 729 O O . PHE A 1 87 ? 1.922 -2.369 -8.973 1.00 96.00 87 PHE A O 1
ATOM 736 N N . ARG A 1 88 ? 1.827 -3.059 -11.107 1.00 95.88 88 ARG A N 1
ATOM 737 C CA . ARG A 1 88 ? 0.443 -3.561 -11.011 1.00 95.88 88 ARG A CA 1
ATOM 738 C C . ARG A 1 88 ? 0.310 -4.673 -9.970 1.00 95.88 88 ARG A C 1
ATOM 740 O O . ARG A 1 88 ? -0.590 -4.644 -9.140 1.00 95.88 88 ARG A O 1
ATOM 747 N N . SER A 1 89 ? 1.253 -5.614 -9.965 1.00 96.81 89 SER A N 1
ATOM 748 C CA . SER A 1 89 ? 1.300 -6.686 -8.964 1.00 96.81 89 SER A CA 1
ATOM 749 C C . SER A 1 89 ? 1.454 -6.144 -7.532 1.00 96.81 89 SER A C 1
ATOM 751 O O . SER A 1 89 ? 0.841 -6.662 -6.593 1.00 96.81 89 SER A O 1
ATOM 753 N N . GLN A 1 90 ? 2.230 -5.072 -7.349 1.00 95.19 90 GLN A N 1
ATOM 754 C CA . GLN A 1 90 ? 2.368 -4.389 -6.061 1.00 95.19 90 GLN A CA 1
ATOM 755 C C . GLN A 1 90 ? 1.084 -3.661 -5.643 1.00 95.19 90 GLN A C 1
ATOM 757 O O . GLN A 1 90 ? 0.713 -3.749 -4.473 1.00 95.19 90 GLN A O 1
ATOM 762 N N . GLU A 1 91 ? 0.378 -3.001 -6.567 1.00 95.56 91 GLU A N 1
ATOM 763 C CA . GLU A 1 91 ? -0.928 -2.379 -6.288 1.00 95.56 91 GLU A CA 1
ATOM 764 C C . GLU A 1 91 ? -1.934 -3.402 -5.767 1.00 95.56 91 GLU A C 1
ATOM 766 O O . GLU A 1 91 ? -2.527 -3.208 -4.704 1.00 95.56 91 GLU A O 1
ATOM 771 N N . GLU A 1 92 ? -2.072 -4.518 -6.483 1.00 96.50 92 GLU A N 1
ATOM 772 C CA . GLU A 1 92 ? -2.968 -5.612 -6.107 1.00 96.50 92 GLU A CA 1
ATOM 773 C C . GLU A 1 92 ? -2.598 -6.189 -4.736 1.00 96.50 92 GLU A C 1
ATOM 775 O O . GLU A 1 92 ? -3.473 -6.486 -3.919 1.00 96.50 92 GLU A O 1
ATOM 780 N N . SER A 1 93 ? -1.299 -6.308 -4.448 1.00 96.00 93 SER A N 1
ATOM 781 C CA . SER A 1 93 ? -0.804 -6.808 -3.162 1.00 96.00 93 SER A CA 1
ATOM 782 C C . SER A 1 93 ? -1.135 -5.862 -2.004 1.00 96.00 93 SER A C 1
ATOM 784 O O . SER A 1 93 ? -1.616 -6.322 -0.966 1.00 96.00 93 SER A O 1
ATOM 786 N N . ILE A 1 94 ? -0.924 -4.551 -2.176 1.00 94.56 94 ILE A N 1
ATOM 787 C CA . ILE A 1 94 ? -1.264 -3.529 -1.170 1.00 94.56 94 ILE A CA 1
ATOM 788 C C . ILE A 1 94 ? -2.772 -3.519 -0.922 1.00 94.56 94 ILE A C 1
ATOM 790 O O . ILE A 1 94 ? -3.216 -3.532 0.228 1.00 94.56 94 ILE A O 1
ATOM 794 N N . GLU A 1 95 ? -3.571 -3.529 -1.990 1.00 95.88 95 GLU A N 1
ATOM 795 C CA . GLU A 1 95 ? -5.025 -3.504 -1.879 1.00 95.88 95 GLU A CA 1
ATOM 796 C C . GLU A 1 95 ? -5.567 -4.772 -1.208 1.00 95.88 95 GLU A C 1
ATOM 798 O O . GLU A 1 95 ? -6.406 -4.692 -0.309 1.00 95.88 95 GLU A O 1
ATOM 803 N N . SER A 1 96 ? -5.060 -5.942 -1.596 1.00 96.69 96 SER A N 1
ATOM 804 C CA . SER A 1 96 ? -5.438 -7.225 -1.003 1.00 96.69 96 SER A CA 1
ATOM 805 C C . SER A 1 96 ? -5.091 -7.289 0.487 1.00 96.69 96 SER A C 1
ATOM 807 O O . SER A 1 96 ? -5.940 -7.652 1.309 1.00 96.69 96 SER A O 1
ATOM 809 N N . ALA A 1 97 ? -3.875 -6.872 0.859 1.00 95.06 97 ALA A N 1
ATOM 810 C CA . ALA A 1 97 ? -3.440 -6.825 2.251 1.00 95.06 97 ALA A CA 1
ATOM 811 C C . ALA A 1 97 ? -4.321 -5.884 3.084 1.00 95.06 97 ALA A C 1
ATOM 813 O O . ALA A 1 97 ? -4.819 -6.286 4.137 1.00 95.06 97 ALA A O 1
ATOM 814 N N . TYR A 1 98 ? -4.587 -4.675 2.579 1.00 95.94 98 TYR A N 1
ATOM 815 C CA . TYR A 1 98 ? -5.471 -3.721 3.243 1.00 95.94 98 TYR A CA 1
ATOM 816 C C . TYR A 1 98 ? -6.881 -4.283 3.432 1.00 95.94 98 TYR A C 1
ATOM 818 O O . TYR A 1 98 ? -7.401 -4.257 4.545 1.00 95.94 98 TYR A O 1
ATOM 826 N N . ARG A 1 99 ? -7.492 -4.843 2.379 1.00 96.62 99 ARG A N 1
ATOM 827 C CA . ARG A 1 99 ? -8.840 -5.431 2.456 1.00 96.62 99 ARG A CA 1
ATOM 828 C C . ARG A 1 99 ? -8.909 -6.543 3.501 1.00 96.62 99 ARG A C 1
ATOM 830 O O . ARG A 1 99 ? -9.854 -6.580 4.286 1.00 96.62 99 ARG A O 1
ATOM 837 N N . LYS A 1 100 ? -7.907 -7.427 3.537 1.00 97.19 100 LYS A N 1
ATOM 838 C CA . LYS A 1 100 ? -7.831 -8.516 4.519 1.00 97.19 100 LYS A CA 1
ATOM 839 C C . LYS A 1 100 ? -7.745 -7.978 5.948 1.00 97.19 100 LYS A C 1
ATOM 841 O O . LYS A 1 100 ? -8.517 -8.413 6.798 1.00 97.19 100 LYS A O 1
ATOM 846 N N . SER A 1 101 ? -6.837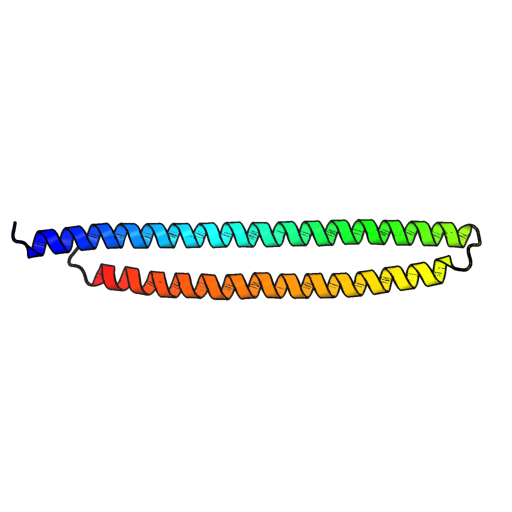 -7.040 6.206 1.00 95.69 101 SER A N 1
ATOM 847 C CA . SER A 1 101 ? -6.658 -6.457 7.539 1.00 95.69 101 SER A CA 1
ATOM 848 C C . SER A 1 101 ? -7.867 -5.630 7.973 1.00 95.69 101 SER A C 1
ATOM 850 O O . SER A 1 101 ? -8.313 -5.763 9.107 1.00 95.69 101 SER A O 1
ATOM 852 N N . ASN A 1 102 ? -8.453 -4.837 7.074 1.00 96.12 102 ASN A N 1
ATOM 853 C CA . ASN A 1 102 ? -9.637 -4.037 7.377 1.00 96.12 102 ASN A CA 1
ATOM 854 C C . ASN A 1 102 ? -10.827 -4.925 7.763 1.00 96.12 102 ASN A C 1
ATOM 856 O O . ASN A 1 102 ? -11.487 -4.653 8.760 1.00 96.12 102 ASN A O 1
ATOM 860 N N . LYS A 1 103 ? -11.037 -6.037 7.047 1.00 96.75 103 LYS A N 1
ATOM 861 C CA . LYS A 1 103 ? -12.084 -7.005 7.389 1.00 96.75 103 LYS A CA 1
ATOM 862 C C . LYS A 1 103 ? -11.895 -7.598 8.791 1.00 96.75 103 LYS A C 1
ATOM 864 O O . LYS A 1 103 ? -12.853 -7.714 9.544 1.00 96.75 103 LYS A O 1
ATOM 869 N N . GLN A 1 104 ? -10.663 -7.945 9.166 1.00 96.25 104 GLN A N 1
ATOM 870 C CA . GLN A 1 104 ? -10.374 -8.463 10.510 1.00 96.25 104 GLN A CA 1
ATOM 871 C C . GLN A 1 104 ? -10.657 -7.426 11.607 1.00 96.25 104 GLN A C 1
ATOM 873 O O . GLN A 1 104 ? -11.136 -7.782 12.684 1.00 96.25 104 GLN A O 1
ATOM 878 N N . LEU A 1 105 ? -10.380 -6.146 11.343 1.00 95.44 105 LEU A N 1
ATOM 879 C CA . LEU A 1 105 ? -10.691 -5.062 12.279 1.00 95.44 105 LEU A CA 1
ATOM 880 C C . LEU A 1 105 ? -12.200 -4.831 12.403 1.00 95.44 105 LEU A C 1
ATOM 882 O O . LEU A 1 105 ? -12.676 -4.606 13.514 1.00 95.44 105 LEU A O 1
ATOM 886 N N . GLU A 1 106 ? -12.947 -4.932 11.300 1.00 94.94 106 GLU A N 1
ATOM 887 C CA . GLU A 1 106 ? -14.417 -4.885 11.290 1.00 94.94 106 GLU A CA 1
ATOM 888 C C . GLU A 1 106 ? -15.010 -6.024 12.129 1.00 94.94 106 GLU A C 1
ATOM 890 O O . GLU A 1 106 ? -15.769 -5.757 13.058 1.00 94.94 106 GLU A O 1
ATOM 895 N N . GLU A 1 107 ? -14.581 -7.268 11.890 1.00 96.12 107 GLU A N 1
ATOM 896 C CA . GLU A 1 107 ? -14.998 -8.444 12.671 1.00 96.12 107 GLU A CA 1
ATOM 897 C C . GLU A 1 107 ? -14.665 -8.278 14.168 1.00 96.12 107 GLU A C 1
ATOM 899 O O . GLU A 1 107 ? -15.485 -8.575 15.039 1.00 96.12 107 GLU A O 1
ATOM 904 N N . THR A 1 108 ? -13.480 -7.745 14.486 1.00 95.56 108 THR A N 1
ATOM 905 C CA . THR A 1 108 ? -13.072 -7.475 15.876 1.00 95.56 108 THR A CA 1
ATOM 906 C C . THR A 1 108 ? -13.935 -6.382 16.508 1.00 95.56 108 THR A C 1
ATOM 908 O O . THR A 1 108 ? -14.352 -6.513 17.658 1.00 95.56 108 THR A O 1
ATOM 911 N N . ASN A 1 109 ? -14.249 -5.316 15.769 1.00 94.00 109 ASN A N 1
ATOM 912 C CA . ASN A 1 109 ? -15.115 -4.245 16.258 1.00 94.00 109 ASN A CA 1
ATOM 913 C C . ASN A 1 109 ? -16.523 -4.759 16.550 1.00 94.00 109 ASN A C 1
ATOM 915 O O . ASN A 1 109 ? -17.057 -4.479 17.621 1.00 94.00 109 ASN A O 1
ATOM 919 N N . GLU A 1 110 ? -17.111 -5.542 15.648 1.00 95.12 110 GLU A N 1
ATOM 920 C CA . GLU A 1 110 ? -18.431 -6.140 15.865 1.00 95.12 110 GLU A CA 1
ATOM 921 C C . GLU A 1 110 ? -18.480 -6.968 17.156 1.00 95.12 110 GLU A C 1
ATOM 923 O O . GLU A 1 110 ? -19.429 -6.839 17.936 1.00 95.12 110 GLU A O 1
ATOM 928 N N . LEU A 1 111 ? -17.441 -7.767 17.427 1.00 96.00 111 LEU A N 1
ATOM 929 C CA . LEU A 1 111 ? -17.327 -8.541 18.665 1.00 96.00 111 LEU A CA 1
ATOM 930 C C . LEU A 1 111 ? -17.248 -7.638 19.902 1.00 96.00 111 LEU A C 1
ATOM 932 O O . LEU A 1 111 ? -18.028 -7.826 20.836 1.00 96.00 111 LEU A O 1
ATOM 936 N N . LEU A 1 112 ? -16.381 -6.622 19.889 1.00 94.25 112 LEU A N 1
ATOM 937 C CA . LEU A 1 112 ? -16.218 -5.699 21.017 1.00 94.25 112 LEU A CA 1
ATOM 938 C C . LEU A 1 112 ? -17.506 -4.917 21.318 1.00 94.25 112 LEU A C 1
ATOM 940 O O . LEU A 1 112 ? -17.889 -4.764 22.478 1.00 94.25 112 LEU A O 1
ATOM 944 N N . TYR A 1 113 ? -18.223 -4.447 20.293 1.00 93.12 113 TYR A N 1
ATOM 945 C CA . TYR A 1 113 ? -19.500 -3.753 20.494 1.00 93.12 113 TYR A CA 1
ATOM 946 C C . TYR A 1 113 ? -20.617 -4.695 20.950 1.00 93.12 113 TYR A C 1
ATOM 948 O O . TYR A 1 113 ? -21.476 -4.287 21.736 1.00 93.12 113 TYR A O 1
ATOM 956 N N . LYS A 1 114 ? -20.600 -5.959 20.520 1.00 94.88 114 LYS A N 1
ATOM 957 C CA . LYS A 1 114 ? -21.528 -6.977 21.020 1.00 94.88 114 LYS A CA 1
ATOM 958 C C . LYS A 1 114 ? -21.281 -7.286 22.497 1.00 94.88 114 LYS A C 1
ATOM 960 O O . LYS A 1 114 ? -22.236 -7.321 23.269 1.00 94.88 114 LYS A O 1
ATOM 965 N N . GLU A 1 115 ? -20.022 -7.457 22.900 1.00 92.56 115 GLU A N 1
ATOM 966 C CA . GLU A 1 115 ? -19.638 -7.600 24.312 1.00 92.56 115 GLU A CA 1
ATOM 967 C C . GLU A 1 115 ? -20.056 -6.371 25.120 1.00 92.56 115 GLU A C 1
ATOM 969 O O . GLU A 1 115 ? -20.590 -6.495 26.222 1.00 92.56 115 GLU A O 1
ATOM 974 N N . ARG A 1 116 ? -19.922 -5.178 24.531 1.00 90.06 116 ARG A N 1
ATOM 975 C CA . ARG A 1 116 ? -20.316 -3.924 25.172 1.00 90.06 116 ARG A CA 1
ATOM 976 C C . ARG A 1 116 ? -21.811 -3.884 25.435 1.00 90.06 116 ARG A C 1
ATOM 978 O O . ARG A 1 116 ? -22.204 -3.484 26.523 1.00 90.06 116 ARG A O 1
ATOM 985 N N . GLY A 1 117 ? -22.622 -4.303 24.466 1.00 89.19 117 GLY A N 1
ATOM 986 C CA . GLY A 1 117 ? -24.076 -4.383 24.609 1.00 89.19 117 GLY A CA 1
ATOM 987 C C . GLY A 1 117 ? -24.549 -5.453 25.599 1.00 89.19 117 GLY A C 1
ATOM 988 O O . GLY A 1 117 ? -25.667 -5.356 26.093 1.00 89.19 117 GLY A O 1
ATOM 989 N N . ALA A 1 118 ? -23.716 -6.454 25.902 1.00 89.50 118 ALA A N 1
ATOM 990 C CA . ALA A 1 118 ? -24.023 -7.496 26.882 1.00 89.50 118 ALA A CA 1
ATOM 991 C C . ALA A 1 118 ? -23.755 -7.068 28.338 1.00 89.50 118 ALA A C 1
ATOM 993 O O . ALA A 1 118 ? -24.259 -7.708 29.262 1.00 89.50 118 ALA A O 1
ATOM 994 N N . LEU A 1 119 ? -22.977 -6.003 28.556 1.00 87.12 119 LEU A N 1
ATOM 995 C CA . LEU A 1 119 ? -22.775 -5.411 29.878 1.00 87.12 119 LEU A CA 1
ATOM 996 C C . LEU A 1 119 ? -23.927 -4.448 30.200 1.00 87.12 119 LEU A C 1
ATOM 998 O O . LEU A 1 119 ? -24.276 -3.599 29.381 1.00 87.12 119 LEU A O 1
ATOM 1002 N N . GLU A 1 120 ? -24.490 -4.534 31.410 1.00 77.06 120 GLU A N 1
ATOM 1003 C CA . GLU A 1 120 ? -25.420 -3.519 31.928 1.00 77.06 120 GLU A CA 1
ATOM 1004 C C . GLU A 1 120 ? -24.662 -2.198 32.120 1.00 77.06 120 GLU A C 1
ATOM 1006 O O . GLU A 1 120 ? -23.956 -2.016 33.119 1.00 77.06 120 GLU A O 1
ATOM 1011 N N . TRP A 1 121 ? -24.744 -1.314 31.122 1.00 69.56 121 TRP A N 1
ATOM 1012 C CA . TRP A 1 121 ? -24.060 -0.019 31.096 1.00 69.56 121 TRP A CA 1
ATOM 1013 C C . TRP A 1 121 ? -24.586 0.977 32.119 1.00 69.56 121 TRP A C 1
ATOM 1015 O O . TRP A 1 121 ? -25.816 1.154 32.221 1.00 69.56 121 TRP A O 1
#

pLDDT: mean 92.92, std 5.82, range [56.41, 97.56]

Radius of gyration: 27.03 Å; chains: 1; bounding box: 50×20×83 Å

Secondary structure (DSSP, 8-state):
--HHHHHHHHHHHHHHHHHHHHHHHHHHHHHHHHHHHHHHHHHHHHHHHHHHHHHHHHHHHHHTT-TTHHHHHHHHHHHHHHHHHHHHHHHHHHHHHHHHHHHHHHHHHHHHHHHHHHS--

Organism: NCBI:txid332950

Foldseek 3Di:
DDPVVVVLVVVLVVLVVVLVVLVVVLVVLVVVLVVLVVVLVVVLVVLVVVLVVLLVVLVVCVVVPPPCSVVVNVVSVVVNVVVVVVSVVSNCVSVVVSVVVNVVSVVVNVVSVVVVVVRPD